Protein AF-A0A7C3Z5V9-F1 (afdb_monomer)

Sequence (107 aa):
MDEVRKRTEEGFRVLREAAERIAFTVEREAKIGRKYLEIRRLKKEMEKVYSEMGAFVYEAILAKKAIEAEDPFLKDRVSLIERMRSEIARLEEEIREMRLGEIGRET

Secondary structure (DSSP, 8-state):
-HHHHHHHHHHHHHHHHHHHHHHHHHHHHHHHHHHHHHHHHHHHHHHHHHHHHHHHHHHHHHTT----TT-HHHHHHHHHHHHHHHHHHHHHHHHHHHHHHHHTT--

Radius of gyration: 26.1 Å; Cα contacts (8 Å, |Δi|>4): 26; chains: 1; bounding box: 53×16×82 Å

pLDDT: mean 90.23, std 11.22, range [44.12, 98.62]

Structure (mmCIF, N/CA/C/O backbone):
data_AF-A0A7C3Z5V9-F1
#
_entry.id   AF-A0A7C3Z5V9-F1
#
loop_
_atom_site.group_PDB
_atom_site.id
_atom_site.type_symbol
_atom_site.label_atom_id
_atom_site.label_alt_id
_atom_site.label_comp_id
_atom_site.label_asym_id
_atom_site.label_entity_id
_atom_site.label_seq_id
_atom_site.pdbx_PDB_ins_code
_atom_site.Cartn_x
_atom_site.Cartn_y
_atom_site.Cartn_z
_atom_site.occupancy
_atom_site.B_iso_or_equiv
_atom_site.auth_seq_id
_atom_site.auth_comp_id
_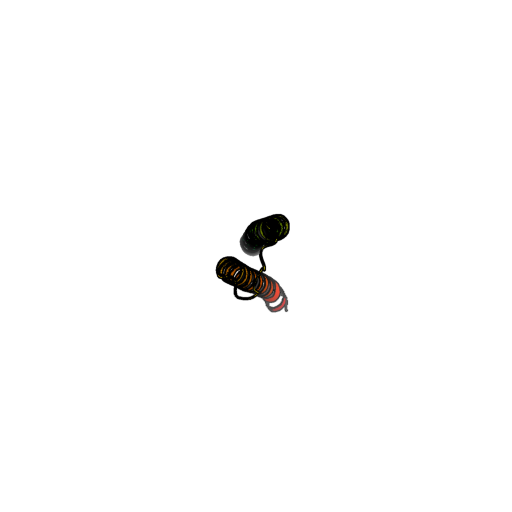atom_site.auth_asym_id
_atom_site.auth_atom_id
_atom_site.pdbx_PDB_model_num
ATOM 1 N N . MET A 1 1 ? 31.232 3.177 -53.440 1.00 61.19 1 MET A N 1
ATOM 2 C CA . MET A 1 1 ? 29.845 2.816 -53.062 1.00 61.19 1 MET A CA 1
ATOM 3 C C . MET A 1 1 ? 29.791 2.053 -51.741 1.00 61.19 1 MET A C 1
ATOM 5 O O . MET A 1 1 ? 28.892 2.333 -50.960 1.00 61.19 1 MET A O 1
ATOM 9 N N . ASP A 1 2 ? 30.755 1.174 -51.443 1.00 75.25 2 ASP A N 1
ATOM 10 C CA . ASP A 1 2 ? 30.731 0.352 -50.219 1.00 75.25 2 ASP A CA 1
ATOM 11 C C 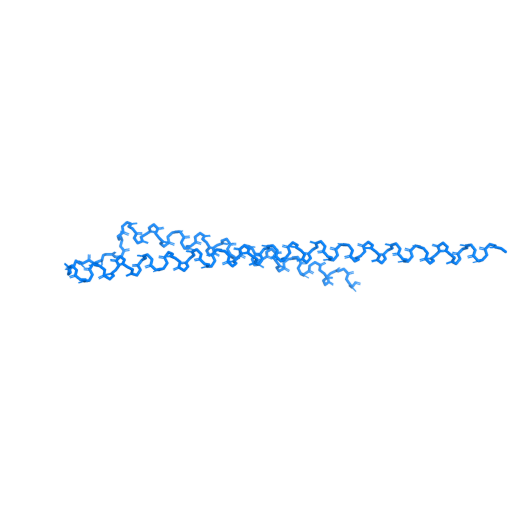. ASP A 1 2 ? 30.858 1.123 -48.896 1.00 75.25 2 ASP A C 1
ATOM 13 O O . ASP A 1 2 ? 30.185 0.780 -47.929 1.00 75.25 2 ASP A O 1
ATOM 17 N N . GLU A 1 3 ? 31.637 2.208 -48.831 1.00 76.94 3 GLU A N 1
ATOM 18 C CA . GLU A 1 3 ? 31.755 3.005 -47.595 1.00 76.94 3 GLU A CA 1
ATOM 19 C C . GLU A 1 3 ? 30.459 3.725 -47.206 1.00 76.94 3 GLU A C 1
ATOM 21 O O . GLU A 1 3 ? 30.139 3.828 -46.023 1.00 76.94 3 GLU A O 1
ATOM 26 N N . VAL A 1 4 ? 29.695 4.207 -48.192 1.00 78.69 4 VAL A N 1
ATOM 27 C CA . VAL A 1 4 ? 28.401 4.863 -47.949 1.00 78.69 4 VAL A CA 1
ATOM 28 C C . VAL A 1 4 ? 27.408 3.841 -47.406 1.00 78.69 4 VAL A C 1
ATOM 30 O O . VAL A 1 4 ? 26.760 4.099 -46.398 1.00 78.69 4 VAL A O 1
ATOM 33 N N . ARG A 1 5 ? 27.360 2.646 -48.008 1.00 82.69 5 ARG A N 1
ATOM 34 C CA . ARG A 1 5 ? 26.513 1.541 -47.549 1.00 82.69 5 ARG A CA 1
ATOM 35 C C . ARG A 1 5 ? 26.867 1.100 -46.126 1.00 82.69 5 ARG A C 1
ATOM 37 O O . ARG A 1 5 ? 25.973 0.997 -45.292 1.00 82.69 5 ARG A O 1
ATOM 44 N N . LYS A 1 6 ? 28.159 0.939 -45.827 1.00 84.75 6 LYS A N 1
ATOM 45 C CA . LYS A 1 6 ? 28.646 0.563 -44.492 1.00 84.75 6 LYS A CA 1
ATOM 46 C C . LYS A 1 6 ? 28.289 1.605 -43.425 1.00 84.75 6 LYS A C 1
ATOM 48 O O . LYS A 1 6 ? 27.788 1.244 -42.366 1.00 84.75 6 LYS A O 1
ATOM 53 N N . ARG A 1 7 ? 28.470 2.901 -43.715 1.00 81.00 7 ARG A N 1
ATOM 54 C CA . ARG A 1 7 ? 28.077 3.992 -42.798 1.00 81.00 7 ARG A CA 1
ATOM 55 C C . ARG A 1 7 ? 26.567 4.051 -42.575 1.00 81.00 7 ARG A C 1
ATOM 57 O O . ARG A 1 7 ? 26.122 4.325 -41.465 1.00 81.00 7 ARG A O 1
ATOM 64 N N . THR A 1 8 ? 25.775 3.787 -43.612 1.00 86.94 8 THR A N 1
ATOM 65 C CA . THR A 1 8 ? 24.316 3.705 -43.494 1.00 86.94 8 THR A CA 1
ATOM 66 C C . THR A 1 8 ? 23.892 2.519 -42.622 1.00 86.94 8 THR A C 1
ATOM 68 O O . THR A 1 8 ? 23.061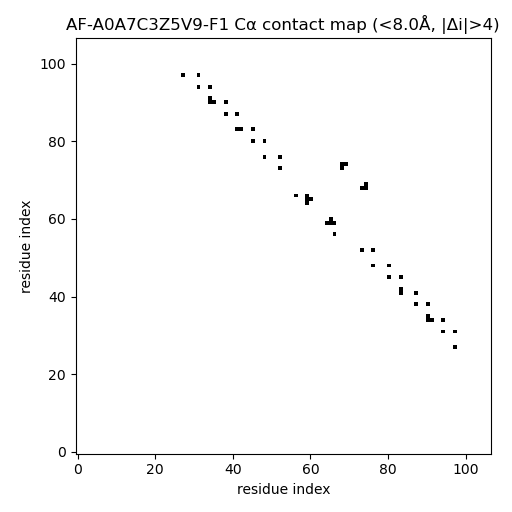 2.699 -41.737 1.00 86.94 8 THR A O 1
ATOM 71 N N . GLU A 1 9 ? 24.486 1.337 -42.802 1.00 88.25 9 GLU A N 1
ATOM 72 C CA . GLU A 1 9 ? 24.219 0.146 -41.977 1.00 88.25 9 GLU A CA 1
ATOM 73 C C . GLU A 1 9 ? 24.612 0.359 -40.503 1.00 88.25 9 GLU A C 1
ATOM 75 O O . GLU A 1 9 ? 23.842 0.016 -39.603 1.00 88.25 9 GLU A O 1
ATOM 80 N N . GLU A 1 10 ? 25.756 0.998 -40.241 1.00 86.88 10 GLU A N 1
ATOM 81 C CA . GLU A 1 10 ? 26.176 1.392 -38.888 1.00 86.88 10 GLU A CA 1
ATOM 82 C C . GLU A 1 10 ? 25.204 2.406 -38.261 1.00 86.88 10 GLU A C 1
ATOM 84 O O . GLU A 1 10 ? 24.799 2.235 -37.110 1.00 86.88 10 GLU A O 1
ATOM 89 N N . GLY A 1 11 ? 24.758 3.413 -39.023 1.00 86.62 11 GLY A N 1
ATOM 90 C CA . GLY A 1 11 ? 23.755 4.382 -38.572 1.00 86.62 11 GLY A CA 1
ATOM 91 C C . GLY A 1 11 ? 22.412 3.731 -38.225 1.00 86.62 11 GLY A C 1
ATOM 92 O O . GLY A 1 11 ? 21.843 4.011 -37.170 1.00 86.62 11 GLY A O 1
ATOM 93 N N . PHE A 1 12 ? 21.932 2.803 -39.059 1.00 89.62 12 PHE A N 1
ATOM 94 C CA . PHE A 1 12 ? 20.721 2.027 -38.770 1.00 89.62 12 PHE A CA 1
ATOM 95 C C . PHE A 1 12 ? 20.875 1.143 -37.532 1.00 89.62 12 PHE A C 1
ATOM 97 O O . PHE A 1 12 ? 19.936 1.043 -36.741 1.00 89.62 12 PHE A O 1
ATOM 104 N N . ARG A 1 13 ? 22.048 0.529 -37.331 1.00 91.56 13 ARG A N 1
ATOM 105 C CA . ARG A 1 13 ? 22.324 -0.276 -36.135 1.00 91.56 13 ARG A CA 1
ATOM 106 C C . ARG A 1 13 ? 22.239 0.571 -34.866 1.00 91.56 13 ARG A C 1
ATOM 108 O O . ARG A 1 13 ? 21.542 0.184 -33.935 1.00 91.56 13 ARG A O 1
ATOM 115 N N . VAL A 1 14 ? 22.865 1.749 -34.858 1.00 90.50 14 VAL A N 1
ATOM 116 C CA . VAL A 1 14 ? 22.825 2.675 -33.711 1.00 90.50 14 VAL A CA 1
ATOM 117 C C . VAL A 1 14 ? 21.399 3.141 -33.415 1.00 90.50 14 VAL A C 1
ATOM 119 O O . VAL A 1 14 ? 20.980 3.146 -32.259 1.00 90.50 14 VAL A O 1
ATOM 122 N N . LEU A 1 15 ? 20.623 3.493 -34.446 1.00 88.56 15 LEU A N 1
ATOM 123 C CA . LEU A 1 15 ? 19.223 3.894 -34.270 1.00 88.56 15 LEU A CA 1
ATOM 124 C C . LEU A 1 15 ? 18.368 2.760 -33.697 1.00 88.56 15 LEU A C 1
ATOM 126 O O . LEU A 1 15 ? 17.522 3.002 -32.835 1.00 88.56 15 LEU A O 1
ATOM 130 N N . ARG A 1 16 ? 18.602 1.523 -34.144 1.00 91.25 16 ARG A N 1
ATOM 131 C CA . ARG A 1 16 ? 17.914 0.343 -33.618 1.00 91.25 16 ARG A CA 1
ATOM 132 C C . ARG A 1 16 ? 18.255 0.100 -32.149 1.00 91.25 16 ARG A C 1
ATOM 134 O O . ARG A 1 16 ? 17.343 -0.049 -31.344 1.00 91.25 16 ARG A O 1
ATOM 141 N N . GLU A 1 17 ? 19.537 0.117 -31.795 1.00 89.00 17 GLU A N 1
ATOM 142 C CA . GLU A 1 17 ? 19.991 -0.040 -30.407 1.00 89.00 17 GLU A CA 1
ATOM 143 C C . GLU A 1 17 ? 19.412 1.058 -29.498 1.00 89.00 17 GLU A C 1
ATOM 145 O O . GLU A 1 17 ? 18.974 0.781 -28.380 1.00 89.00 17 GLU A O 1
ATOM 150 N N . ALA A 1 18 ? 19.349 2.303 -29.981 1.00 87.31 18 ALA A N 1
ATOM 151 C CA . ALA A 1 18 ? 18.738 3.409 -29.250 1.00 87.31 18 ALA A CA 1
ATOM 152 C C . ALA A 1 18 ? 17.230 3.200 -29.038 1.00 87.31 18 ALA A C 1
ATOM 154 O O . ALA A 1 18 ? 16.730 3.405 -27.930 1.00 87.31 18 ALA A O 1
ATOM 155 N N . ALA A 1 19 ? 16.509 2.752 -30.069 1.00 89.31 19 ALA A N 1
ATOM 156 C CA . ALA A 1 19 ? 15.082 2.459 -29.972 1.00 89.31 19 ALA A CA 1
ATOM 157 C C . ALA A 1 19 ? 14.792 1.313 -28.986 1.00 89.31 19 ALA A C 1
ATOM 159 O O . ALA A 1 19 ? 13.874 1.424 -28.173 1.00 89.31 19 ALA A O 1
ATOM 160 N N . GLU A 1 20 ? 15.599 0.248 -29.008 1.00 89.25 20 GLU A N 1
ATOM 161 C CA . GLU A 1 20 ? 15.486 -0.887 -28.081 1.00 89.25 20 GLU A CA 1
ATOM 162 C C . GLU A 1 20 ? 15.731 -0.453 -26.625 1.00 89.25 20 GLU A C 1
ATOM 164 O O . GLU A 1 20 ? 14.962 -0.820 -25.733 1.00 89.25 20 GLU A O 1
ATOM 169 N N . ARG A 1 21 ? 16.735 0.405 -26.380 1.00 85.75 21 ARG A N 1
ATOM 170 C CA . ARG A 1 21 ? 16.985 0.990 -25.050 1.00 85.75 21 ARG A CA 1
ATOM 171 C C . ARG A 1 21 ? 15.816 1.845 -24.567 1.00 85.75 21 ARG A C 1
ATOM 173 O O . ARG A 1 21 ? 15.377 1.679 -23.433 1.00 85.75 21 ARG A O 1
ATOM 180 N N . ILE A 1 22 ? 15.287 2.725 -25.421 1.00 87.19 22 ILE A N 1
ATOM 181 C CA . ILE A 1 22 ? 14.140 3.579 -25.074 1.00 87.19 22 ILE A CA 1
ATOM 182 C C . ILE A 1 22 ? 12.922 2.723 -24.714 1.00 87.19 22 ILE A C 1
ATOM 184 O O . ILE A 1 22 ? 12.291 2.959 -23.683 1.00 87.19 22 ILE A O 1
ATOM 188 N N . ALA A 1 23 ? 12.606 1.714 -25.530 1.00 87.31 23 ALA A N 1
ATOM 189 C CA . ALA A 1 23 ? 11.475 0.824 -25.281 1.00 87.31 23 ALA A CA 1
ATOM 190 C C . ALA A 1 23 ? 11.615 0.087 -23.939 1.00 87.31 23 ALA A C 1
ATOM 192 O O . ALA A 1 23 ? 10.667 0.059 -23.151 1.00 87.31 23 ALA A O 1
ATOM 193 N N . PHE A 1 24 ? 12.810 -0.438 -23.646 1.00 85.81 24 PHE A N 1
ATOM 194 C CA . PHE A 1 24 ? 13.101 -1.109 -22.381 1.00 85.81 24 PHE A CA 1
ATOM 195 C C . PHE A 1 24 ? 12.912 -0.179 -21.171 1.00 85.81 24 PHE A C 1
ATOM 197 O O . PHE A 1 24 ? 12.252 -0.554 -20.197 1.00 85.81 24 PHE A O 1
ATOM 204 N N . THR A 1 25 ? 13.433 1.051 -21.240 1.00 87.44 25 THR A N 1
ATOM 205 C CA . THR A 1 25 ? 13.289 2.040 -20.161 1.00 87.44 25 THR A CA 1
ATOM 206 C C . THR A 1 25 ? 11.826 2.417 -19.938 1.00 87.44 25 THR A C 1
ATOM 208 O O . THR A 1 25 ? 11.358 2.402 -18.802 1.00 87.44 25 THR A O 1
ATOM 211 N N . VAL A 1 26 ? 11.066 2.685 -21.005 1.00 91.25 26 VAL A N 1
ATOM 212 C CA . VAL A 1 26 ? 9.638 3.035 -20.899 1.00 91.25 26 VAL A CA 1
ATOM 213 C C . VAL A 1 26 ? 8.824 1.898 -20.279 1.00 91.25 26 VAL A C 1
ATOM 215 O O . VAL A 1 26 ? 7.992 2.143 -19.402 1.00 91.25 26 VAL A O 1
ATOM 218 N N . GLU A 1 27 ? 9.063 0.648 -20.687 1.00 89.56 27 GLU A N 1
ATOM 219 C CA . GLU A 1 27 ? 8.360 -0.506 -20.118 1.00 89.56 27 GLU A CA 1
ATOM 220 C C . GLU A 1 27 ? 8.644 -0.656 -18.615 1.00 89.56 27 GLU A C 1
ATOM 222 O O . GLU A 1 27 ? 7.732 -0.925 -17.821 1.00 89.56 27 GLU A O 1
ATOM 227 N N . ARG A 1 28 ? 9.902 -0.451 -18.212 1.00 90.25 28 ARG A N 1
ATOM 228 C CA . ARG A 1 28 ? 10.325 -0.500 -16.810 1.00 90.25 28 ARG A CA 1
ATOM 229 C C . ARG A 1 28 ? 9.689 0.619 -15.986 1.00 90.25 28 ARG A C 1
ATOM 231 O O . ARG A 1 28 ? 9.100 0.330 -14.945 1.00 90.25 28 ARG A O 1
ATOM 238 N N . GLU A 1 29 ? 9.726 1.863 -16.459 1.00 91.94 29 GLU A N 1
ATOM 239 C CA . GLU A 1 29 ? 9.092 2.992 -15.762 1.00 91.94 29 GLU A CA 1
ATOM 240 C C . GLU A 1 29 ? 7.576 2.802 -15.640 1.00 91.94 29 GLU A C 1
ATOM 242 O O . GLU A 1 29 ? 6.991 3.068 -14.589 1.00 91.94 29 GLU A O 1
ATOM 247 N N . ALA A 1 30 ? 6.929 2.231 -16.659 1.00 94.69 30 ALA A N 1
ATOM 248 C CA . ALA A 1 30 ? 5.519 1.867 -16.573 1.00 94.69 30 ALA A CA 1
ATOM 249 C C . ALA A 1 30 ? 5.258 0.789 -15.500 1.00 94.69 30 ALA A C 1
ATOM 251 O O . ALA A 1 30 ? 4.246 0.857 -14.796 1.00 94.69 30 ALA A O 1
ATOM 252 N N . LYS A 1 31 ? 6.153 -0.200 -15.340 1.00 95.25 31 LYS A N 1
ATOM 253 C CA . LYS A 1 31 ? 6.074 -1.209 -14.261 1.00 95.25 31 LYS A CA 1
ATOM 254 C C . LYS A 1 31 ? 6.235 -0.568 -12.882 1.00 95.25 31 LYS A C 1
ATOM 256 O O . LYS A 1 31 ? 5.415 -0.840 -12.005 1.00 95.25 31 LYS A O 1
ATOM 261 N N . ILE A 1 32 ? 7.227 0.306 -12.705 1.00 95.62 32 ILE A N 1
ATOM 262 C CA . ILE A 1 32 ? 7.449 1.059 -11.459 1.00 95.62 32 ILE A CA 1
ATOM 263 C C . ILE A 1 32 ? 6.216 1.909 -11.122 1.00 95.62 32 ILE A C 1
ATOM 265 O O . ILE A 1 32 ? 5.702 1.850 -10.004 1.00 95.62 32 ILE A O 1
ATOM 269 N N . GLY A 1 33 ? 5.682 2.637 -12.106 1.00 96.19 33 GLY A N 1
ATOM 270 C CA . GLY A 1 33 ? 4.480 3.453 -11.946 1.00 96.19 33 GLY A CA 1
ATOM 271 C C . GLY A 1 33 ? 3.269 2.645 -11.473 1.00 96.19 33 GLY A C 1
ATOM 272 O O . GLY A 1 33 ? 2.571 3.067 -10.550 1.00 96.19 33 GLY A O 1
ATOM 273 N N . ARG A 1 34 ? 3.047 1.445 -12.032 1.00 97.69 34 ARG A N 1
ATOM 274 C CA . ARG A 1 34 ? 1.968 0.546 -11.580 1.00 97.69 34 ARG A CA 1
ATOM 275 C C . ARG A 1 34 ? 2.120 0.138 -10.115 1.00 97.69 34 ARG A C 1
ATOM 277 O O . ARG A 1 34 ? 1.130 0.165 -9.389 1.00 97.69 34 ARG A O 1
ATOM 284 N N . LYS A 1 35 ? 3.339 -0.167 -9.662 1.00 97.88 35 LYS A N 1
ATOM 285 C CA . LYS A 1 35 ? 3.588 -0.515 -8.253 1.00 97.88 35 LYS A CA 1
ATOM 286 C C . LYS A 1 35 ? 3.322 0.659 -7.312 1.00 97.88 35 LYS A C 1
ATOM 288 O O . LYS A 1 35 ? 2.692 0.475 -6.277 1.00 97.88 35 LYS A O 1
ATOM 293 N N . TYR A 1 36 ? 3.695 1.884 -7.690 1.00 98.19 36 TYR A N 1
ATOM 294 C CA . TYR A 1 36 ? 3.344 3.069 -6.896 1.00 98.19 36 TYR A CA 1
ATOM 295 C C . TYR A 1 36 ? 1.832 3.300 -6.795 1.00 98.19 36 TYR A C 1
ATOM 297 O O . TYR A 1 36 ? 1.337 3.677 -5.729 1.00 98.19 36 TYR A O 1
ATOM 305 N N . LEU A 1 37 ? 1.082 3.060 -7.876 1.00 98.31 37 LEU A N 1
ATOM 306 C CA . LEU A 1 37 ? -0.382 3.130 -7.840 1.00 98.31 37 LEU A CA 1
ATOM 307 C C . LEU A 1 37 ? -0.973 2.087 -6.885 1.00 98.31 37 LEU A C 1
ATOM 309 O O . LEU A 1 37 ? -1.909 2.395 -6.145 1.00 98.31 37 LEU A O 1
ATOM 313 N N . GLU A 1 38 ? -0.408 0.882 -6.863 1.00 98.38 38 GLU A N 1
ATOM 314 C CA . GLU A 1 38 ? -0.820 -0.176 -5.946 1.00 98.38 38 GLU A CA 1
ATOM 315 C C . GLU A 1 38 ? -0.521 0.168 -4.481 1.00 98.38 38 GLU A C 1
ATOM 317 O O . GLU A 1 38 ? -1.425 0.096 -3.648 1.00 98.38 38 GLU A O 1
ATOM 322 N N . ILE A 1 39 ? 0.682 0.667 -4.178 1.00 98.62 39 ILE A N 1
ATOM 323 C CA . ILE A 1 39 ? 1.029 1.184 -2.843 1.00 98.62 39 ILE A CA 1
ATOM 324 C C . ILE A 1 39 ? 0.032 2.265 -2.413 1.00 98.62 39 ILE A C 1
ATOM 326 O O . ILE A 1 39 ? -0.466 2.250 -1.286 1.00 98.62 39 ILE A O 1
ATOM 330 N N . ARG A 1 40 ? -0.303 3.204 -3.307 1.00 98.50 40 ARG A N 1
ATOM 331 C CA . ARG A 1 40 ? -1.274 4.268 -3.011 1.00 98.50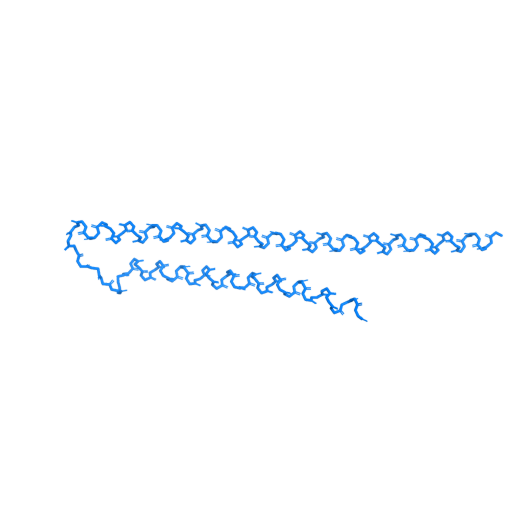 40 ARG A CA 1
ATOM 332 C C . ARG A 1 40 ? -2.664 3.704 -2.708 1.00 98.50 40 ARG A C 1
ATOM 334 O O . ARG A 1 40 ? -3.340 4.213 -1.813 1.00 98.50 40 ARG A O 1
ATOM 341 N N . ARG A 1 41 ? -3.091 2.662 -3.428 1.00 98.62 41 ARG A N 1
ATOM 342 C CA . ARG A 1 41 ? -4.357 1.960 -3.173 1.00 98.62 41 ARG A CA 1
ATOM 343 C C . ARG A 1 41 ? -4.361 1.318 -1.784 1.00 98.62 41 ARG A C 1
ATOM 345 O O . ARG A 1 41 ? -5.306 1.557 -1.038 1.00 98.62 41 ARG A O 1
ATOM 352 N N . LEU A 1 42 ? -3.301 0.591 -1.428 1.00 98.56 42 LEU A N 1
ATOM 353 C CA . LEU A 1 42 ? -3.151 -0.055 -0.117 1.00 98.56 42 LEU A CA 1
ATOM 354 C C . LEU A 1 42 ? -3.129 0.966 1.026 1.00 98.56 42 LEU A C 1
ATOM 356 O O . LEU A 1 42 ? -3.820 0.786 2.023 1.00 98.56 42 LEU A O 1
ATOM 360 N N . LYS A 1 43 ? -2.411 2.086 0.865 1.00 98.31 43 LYS A N 1
ATOM 361 C CA . LYS A 1 43 ? -2.401 3.174 1.859 1.00 98.31 43 LYS A CA 1
ATOM 362 C C . LYS A 1 43 ? -3.804 3.748 2.089 1.00 98.31 43 LYS A C 1
ATOM 364 O O . LYS A 1 43 ? -4.213 3.900 3.235 1.00 98.31 43 LYS A O 1
ATOM 369 N N . LYS A 1 44 ? -4.574 3.981 1.020 1.00 98.44 44 LYS A N 1
ATOM 370 C CA . LYS A 1 44 ? -5.966 4.455 1.122 1.00 98.44 44 LYS A CA 1
ATOM 371 C C . LYS A 1 44 ? -6.893 3.429 1.784 1.00 98.44 44 LYS A C 1
ATOM 373 O O . LYS A 1 44 ? -7.828 3.800 2.484 1.00 98.44 44 LYS A O 1
ATOM 378 N N . GLU A 1 45 ? -6.682 2.142 1.536 1.00 98.31 45 GLU A N 1
ATOM 379 C CA . GLU A 1 45 ? -7.441 1.073 2.191 1.00 98.31 45 GLU A CA 1
ATOM 380 C C . GLU A 1 45 ? -7.122 1.000 3.690 1.00 98.31 45 GLU A C 1
ATOM 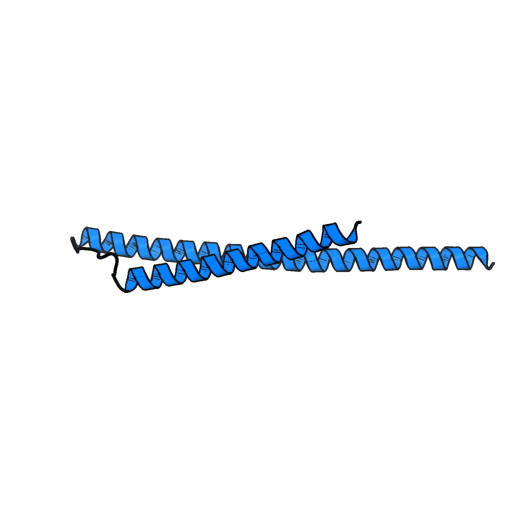382 O O . GLU A 1 45 ? -8.029 0.942 4.516 1.00 98.31 45 GLU A O 1
ATOM 387 N N . MET A 1 46 ? -5.849 1.136 4.049 1.00 98.25 46 MET A N 1
ATOM 388 C CA . MET A 1 46 ? -5.393 1.199 5.434 1.00 98.25 46 MET A CA 1
ATOM 389 C C . MET A 1 46 ? -5.971 2.407 6.194 1.00 98.25 46 MET A C 1
ATOM 391 O O . MET A 1 46 ? -6.398 2.256 7.335 1.00 98.25 46 MET A O 1
ATOM 395 N N . GLU A 1 47 ? -6.078 3.580 5.559 1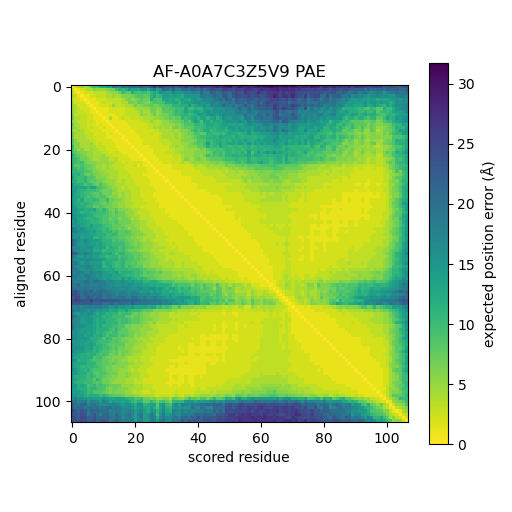.00 98.19 47 GLU A N 1
ATOM 396 C CA . GLU A 1 47 ? -6.769 4.753 6.127 1.00 98.19 47 GLU A CA 1
ATOM 397 C C . GLU A 1 47 ? -8.245 4.476 6.456 1.00 98.19 47 GLU A C 1
ATOM 399 O O . GLU A 1 47 ? -8.746 4.919 7.496 1.00 98.19 47 GLU A O 1
ATOM 404 N N . LYS A 1 48 ? -8.949 3.708 5.612 1.00 98.25 48 LYS A N 1
ATOM 405 C CA . LYS A 1 48 ? -10.330 3.290 5.904 1.00 98.25 48 LYS A CA 1
ATOM 406 C C . LYS A 1 48 ? -10.382 2.391 7.133 1.00 98.25 48 LYS A C 1
ATOM 408 O O . LYS A 1 48 ? -11.209 2.626 8.005 1.00 98.25 48 LYS A O 1
ATOM 413 N N . VAL A 1 49 ? -9.468 1.426 7.235 1.00 97.94 49 VAL A N 1
ATOM 414 C CA . VAL A 1 49 ? -9.388 0.532 8.399 1.00 97.94 49 VAL A CA 1
ATOM 415 C C . VAL A 1 49 ? -9.120 1.317 9.685 1.00 97.94 49 VAL A C 1
ATOM 417 O O . VAL A 1 49 ? -9.799 1.095 10.685 1.00 97.94 49 VAL A O 1
ATOM 420 N N . TYR A 1 50 ? -8.198 2.284 9.661 1.00 98.00 50 TYR A N 1
ATOM 421 C CA . TYR A 1 50 ? -7.978 3.169 10.809 1.00 98.00 50 TYR A CA 1
ATOM 422 C C . TYR A 1 50 ? -9.238 3.956 11.189 1.00 98.00 50 TYR A C 1
ATOM 424 O O . TYR A 1 50 ? -9.536 4.100 12.374 1.00 98.00 50 TYR A O 1
ATOM 432 N N . SER A 1 51 ? -10.000 4.424 10.199 1.00 98.06 51 SER A N 1
ATOM 433 C CA . SER A 1 51 ? -11.259 5.142 10.432 1.00 98.06 51 SER A CA 1
ATOM 434 C C . SER A 1 51 ? -12.327 4.239 11.062 1.00 98.06 51 SER A C 1
ATOM 436 O O . SER A 1 51 ? -12.991 4.656 12.008 1.00 98.06 51 SER A O 1
ATOM 438 N N . GLU A 1 52 ? -12.460 2.992 10.595 1.00 97.00 52 GLU A N 1
ATOM 439 C CA . GLU A 1 52 ? -13.362 1.987 11.182 1.00 97.00 52 GLU A CA 1
ATOM 440 C C . GLU A 1 52 ? -13.007 1.685 12.642 1.00 97.00 52 GLU A C 1
ATOM 442 O O . GLU A 1 52 ? -13.883 1.652 13.504 1.00 97.00 52 GLU A O 1
ATOM 447 N N . MET A 1 53 ? -11.716 1.500 12.934 1.00 96.44 53 MET A N 1
ATOM 448 C CA . MET A 1 53 ? -11.241 1.288 14.303 1.00 96.44 53 MET A CA 1
ATOM 449 C C . MET A 1 53 ? -11.540 2.496 15.193 1.00 96.44 53 MET A C 1
ATOM 451 O O . MET A 1 53 ? -12.010 2.329 16.316 1.00 96.44 53 MET A O 1
ATOM 455 N N . GLY A 1 54 ? -11.300 3.710 14.691 1.00 95.75 54 GLY A N 1
ATOM 456 C CA . GLY A 1 54 ? -11.610 4.944 15.410 1.00 95.75 54 GLY A CA 1
ATOM 457 C C . GLY A 1 54 ? -13.099 5.077 15.728 1.00 95.75 54 GLY A C 1
ATOM 458 O O . GLY A 1 54 ? -13.447 5.409 16.859 1.00 95.75 54 GLY A O 1
ATOM 459 N N . ALA A 1 55 ? -13.972 4.758 14.767 1.00 96.81 55 ALA A N 1
ATOM 460 C CA . ALA A 1 55 ? -15.421 4.758 14.967 1.00 96.81 55 ALA A CA 1
ATOM 461 C C . ALA A 1 55 ? -15.847 3.745 16.040 1.00 96.81 55 ALA A C 1
ATOM 463 O O . ALA A 1 55 ? -16.554 4.111 16.976 1.00 96.81 55 ALA A O 1
ATOM 464 N N . PHE A 1 56 ? -15.343 2.511 15.966 1.00 95.31 56 PHE A N 1
ATOM 465 C CA . PHE A 1 56 ? -15.611 1.472 16.963 1.00 95.31 56 PHE A CA 1
ATOM 466 C C . PHE A 1 56 ? -15.206 1.900 18.381 1.00 95.31 56 PHE A C 1
ATOM 468 O O . PHE A 1 56 ? -15.980 1.768 19.331 1.00 95.31 56 PHE A O 1
ATOM 475 N N . VAL A 1 57 ? -13.998 2.455 18.527 1.00 94.56 57 VAL A N 1
ATOM 476 C CA . VAL A 1 57 ? -13.497 2.945 19.818 1.00 94.56 57 VAL A CA 1
ATOM 477 C C . VAL A 1 57 ? -14.359 4.097 20.334 1.00 94.56 57 VAL A C 1
ATOM 479 O O . VAL A 1 57 ? -14.719 4.128 21.510 1.00 94.56 57 VAL A O 1
ATOM 482 N N . TYR A 1 58 ? -14.720 5.031 19.456 1.00 95.69 58 TYR A N 1
ATOM 483 C CA . TYR A 1 58 ? -15.555 6.174 19.805 1.00 95.69 58 TYR A CA 1
ATOM 484 C C . TYR A 1 58 ? -16.946 5.748 20.302 1.00 95.69 58 TYR A C 1
ATOM 486 O O . TYR A 1 58 ? -17.399 6.224 21.345 1.00 95.69 58 TYR A O 1
ATOM 494 N N . GLU A 1 59 ? -17.598 4.807 19.618 1.00 95.56 59 GLU A N 1
ATOM 495 C CA . GLU A 1 59 ? -18.898 4.262 20.029 1.00 95.56 59 GLU A CA 1
ATOM 496 C C . GLU A 1 59 ? -18.828 3.555 21.387 1.00 95.56 59 GLU A C 1
ATOM 498 O O . GLU A 1 59 ? -19.691 3.765 22.244 1.00 95.56 59 GLU A O 1
ATOM 503 N N . ALA A 1 60 ? -17.779 2.765 21.630 1.00 93.38 60 ALA A N 1
ATOM 504 C CA . ALA A 1 60 ? -17.579 2.104 22.916 1.00 93.38 60 ALA A CA 1
ATOM 505 C C . ALA A 1 60 ? -17.392 3.112 24.066 1.00 93.38 60 ALA A C 1
ATOM 507 O O . ALA A 1 60 ? -17.960 2.920 25.144 1.00 93.38 60 ALA A O 1
ATOM 508 N N . ILE A 1 61 ? -16.682 4.222 23.824 1.00 93.75 61 ILE A N 1
ATOM 509 C CA . ILE A 1 61 ? -16.542 5.319 24.795 1.00 93.75 61 ILE A CA 1
ATOM 510 C C . ILE A 1 61 ? -17.903 5.954 25.104 1.00 93.75 61 ILE A C 1
ATOM 512 O O . ILE A 1 61 ? -18.242 6.122 26.278 1.00 93.75 61 ILE A O 1
ATOM 516 N N . LEU A 1 62 ? -18.705 6.276 24.080 1.00 96.31 62 LEU A N 1
ATOM 517 C CA . LEU A 1 62 ? -20.049 6.842 24.270 1.00 96.31 62 LEU A CA 1
ATOM 518 C C . LEU A 1 62 ? -20.959 5.900 25.069 1.00 96.31 62 LEU A C 1
ATOM 520 O O . LEU A 1 62 ? -21.713 6.347 25.935 1.00 96.31 62 LEU A O 1
ATOM 524 N N . ALA A 1 63 ? -20.842 4.596 24.824 1.00 95.25 63 ALA A N 1
ATOM 525 C CA . ALA A 1 63 ? -21.573 3.558 25.542 1.00 95.25 63 ALA A CA 1
ATOM 526 C C . ALA A 1 63 ? -21.011 3.255 26.946 1.00 95.25 63 ALA A C 1
ATOM 528 O O . ALA A 1 63 ? -21.564 2.406 27.646 1.00 95.25 63 ALA A O 1
ATOM 529 N N . LYS A 1 64 ? -19.919 3.914 27.368 1.00 94.06 64 LYS A N 1
ATOM 530 C CA . LYS A 1 64 ? -19.171 3.616 28.606 1.00 94.06 64 LYS A CA 1
ATOM 531 C C . LYS A 1 64 ? -18.775 2.138 28.721 1.00 94.06 64 LYS A C 1
ATOM 533 O O . LYS A 1 64 ? -18.708 1.585 29.819 1.00 94.06 64 LYS A O 1
ATOM 538 N N . LYS A 1 65 ? -18.529 1.493 27.580 1.00 91.19 65 LYS A N 1
ATOM 539 C CA . LYS A 1 65 ? -18.078 0.106 27.497 1.00 91.19 65 LYS A CA 1
ATOM 540 C C . LYS A 1 65 ? -16.554 0.073 27.614 1.00 91.19 65 LYS A C 1
ATOM 542 O O . LYS A 1 65 ? -15.863 0.878 26.993 1.00 91.19 65 LYS A O 1
ATOM 547 N N . ALA A 1 66 ? -16.028 -0.869 28.392 1.00 88.06 66 ALA A N 1
ATOM 548 C CA . ALA A 1 66 ? -14.595 -1.132 28.412 1.00 88.06 66 ALA A CA 1
ATOM 549 C C . ALA A 1 66 ? -14.144 -1.699 27.054 1.00 88.06 66 ALA A C 1
ATOM 551 O O . ALA A 1 66 ? -14.813 -2.566 26.486 1.00 88.06 66 ALA A O 1
ATOM 552 N N . ILE A 1 67 ? -13.019 -1.200 26.544 1.00 87.81 67 ILE A N 1
ATOM 553 C CA . ILE A 1 67 ? -12.360 -1.731 25.350 1.00 87.81 67 ILE A CA 1
ATOM 554 C C . ILE A 1 67 ? -11.148 -2.513 25.825 1.00 87.81 67 ILE A C 1
ATOM 556 O O . ILE A 1 67 ? -10.272 -1.960 26.491 1.00 87.81 67 ILE A O 1
ATOM 560 N N . GLU A 1 68 ? -11.100 -3.788 25.475 1.00 87.06 68 GLU A N 1
ATOM 561 C CA . GLU A 1 68 ? -9.953 -4.637 25.759 1.00 87.06 68 GLU A CA 1
ATOM 562 C C . GLU A 1 68 ? -9.013 -4.655 24.556 1.00 87.06 68 GLU A C 1
ATOM 564 O O . GLU A 1 68 ? -9.443 -4.626 23.403 1.00 87.06 68 GLU A O 1
ATOM 569 N N . ALA A 1 69 ? -7.707 -4.715 24.817 1.00 74.19 69 ALA A N 1
ATOM 570 C CA . ALA A 1 69 ? -6.705 -4.801 23.756 1.00 74.19 69 ALA A CA 1
ATOM 571 C C . ALA A 1 69 ? -6.843 -6.088 22.917 1.00 74.19 69 ALA A C 1
ATOM 573 O O . ALA A 1 69 ? -6.423 -6.117 21.763 1.00 74.19 69 ALA A O 1
ATOM 574 N N . GLU A 1 70 ? -7.447 -7.134 23.487 1.00 84.94 70 GLU A N 1
ATOM 575 C CA . GLU A 1 70 ? -7.719 -8.408 22.818 1.00 84.94 70 GLU A CA 1
ATOM 576 C C . GLU A 1 70 ? -9.095 -8.467 22.141 1.00 84.94 70 GLU A C 1
ATOM 578 O O . GLU A 1 70 ? -9.512 -9.543 21.707 1.00 84.94 70 GLU A O 1
ATOM 583 N N . ASP A 1 71 ? -9.798 -7.334 22.016 1.00 92.19 71 ASP A N 1
ATOM 584 C CA . ASP A 1 71 ? -11.087 -7.296 21.328 1.00 92.19 71 ASP A CA 1
ATOM 585 C C . ASP A 1 71 ? -10.958 -7.904 19.910 1.00 92.19 71 ASP A C 1
ATOM 587 O O . ASP A 1 71 ? -10.104 -7.463 19.125 1.00 92.19 71 ASP A O 1
ATOM 591 N N . PRO A 1 72 ? -11.778 -8.919 19.558 1.00 93.06 72 PRO A N 1
ATOM 592 C CA . PRO A 1 72 ? -11.654 -9.628 18.287 1.00 93.06 72 PRO A CA 1
ATOM 593 C C . PRO A 1 72 ? -11.716 -8.709 17.065 1.00 93.06 72 PRO A C 1
ATOM 595 O O . PRO A 1 72 ? -10.961 -8.905 16.112 1.00 93.06 72 PRO A O 1
ATOM 598 N N . PHE A 1 73 ? -12.560 -7.672 17.103 1.00 93.38 73 PHE A N 1
ATOM 599 C CA . PHE A 1 73 ? -12.666 -6.718 16.004 1.00 93.38 73 PHE A CA 1
ATOM 600 C C . PHE A 1 73 ? -11.355 -5.948 15.829 1.00 93.38 73 PHE A C 1
ATOM 602 O O . PHE A 1 73 ? -10.831 -5.860 14.715 1.00 93.38 73 PHE A O 1
ATOM 609 N N . LEU A 1 74 ? -10.786 -5.432 16.924 1.00 93.62 74 LEU A N 1
ATOM 610 C CA . LEU A 1 74 ? -9.517 -4.704 16.879 1.00 93.62 74 LEU A CA 1
ATOM 611 C C . LEU A 1 74 ? -8.368 -5.607 16.417 1.00 93.62 74 LEU A C 1
ATOM 613 O O . LEU A 1 74 ? -7.573 -5.194 15.570 1.00 93.62 74 LEU A O 1
ATOM 617 N N . LYS A 1 75 ? -8.312 -6.850 16.904 1.00 94.69 75 LYS A N 1
ATOM 618 C CA . LYS A 1 75 ? -7.286 -7.830 16.522 1.00 94.69 75 LYS A CA 1
ATOM 619 C C . LYS A 1 75 ? -7.314 -8.150 15.026 1.00 94.69 75 LYS A C 1
ATOM 621 O O . LYS A 1 75 ? -6.261 -8.174 14.377 1.00 94.69 75 LYS A O 1
ATOM 626 N N . ASP A 1 76 ? -8.503 -8.334 14.457 1.00 95.44 76 ASP A N 1
ATOM 627 C CA . ASP A 1 76 ? -8.669 -8.587 13.024 1.00 95.44 76 ASP A CA 1
ATOM 628 C C . ASP A 1 76 ? -8.226 -7.386 12.180 1.00 95.44 76 ASP A C 1
ATOM 630 O O . ASP A 1 76 ? -7.542 -7.547 11.163 1.00 95.44 76 ASP A O 1
ATOM 634 N N . ARG A 1 77 ? -8.567 -6.163 12.611 1.00 96.50 77 ARG A N 1
ATOM 635 C CA . ARG A 1 77 ? -8.165 -4.931 11.913 1.00 96.50 77 ARG A CA 1
ATOM 636 C C . ARG A 1 77 ? -6.660 -4.687 11.982 1.00 96.50 77 ARG A C 1
ATOM 638 O O . ARG A 1 77 ? -6.062 -4.374 10.953 1.00 96.50 77 ARG A O 1
ATOM 645 N N . VAL A 1 78 ? -6.031 -4.912 13.135 1.00 95.25 78 VAL A N 1
ATOM 646 C CA . VAL A 1 78 ? -4.565 -4.864 13.276 1.00 95.25 78 VAL A CA 1
ATOM 647 C C . VAL A 1 78 ? -3.903 -5.877 12.341 1.00 95.25 78 VAL A C 1
ATOM 649 O O . VAL A 1 78 ? -2.999 -5.520 11.589 1.00 95.25 78 VAL A O 1
ATOM 652 N N . SER A 1 79 ? -4.402 -7.114 12.301 1.00 96.19 79 SER A N 1
ATOM 653 C CA . SER A 1 79 ? -3.873 -8.159 11.411 1.00 96.19 79 SER A CA 1
ATOM 654 C C . SER A 1 79 ? -4.012 -7.793 9.927 1.00 96.19 79 SER A C 1
ATOM 656 O O . SER A 1 79 ? -3.150 -8.109 9.106 1.00 96.19 79 SER A O 1
ATOM 658 N N . LEU A 1 80 ? -5.098 -7.115 9.550 1.00 97.50 80 LEU A N 1
ATOM 659 C CA . LEU A 1 80 ? -5.289 -6.599 8.195 1.00 97.50 80 LEU A CA 1
ATOM 660 C C . LEU A 1 80 ? -4.293 -5.475 7.862 1.00 97.50 80 LEU A C 1
ATOM 662 O O . LEU A 1 80 ? -3.688 -5.507 6.790 1.00 97.50 80 LEU A O 1
ATOM 666 N N . ILE A 1 81 ? -4.080 -4.529 8.781 1.0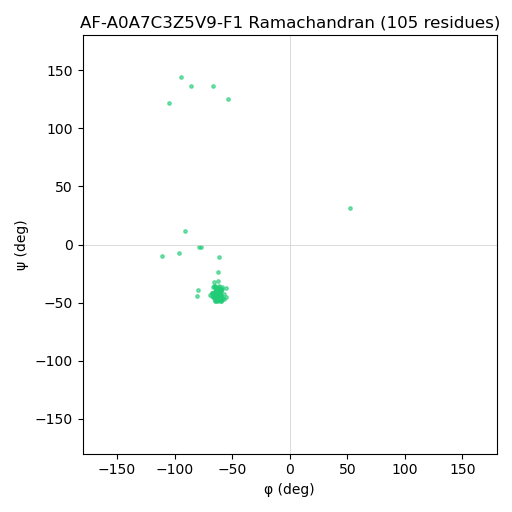0 98.12 81 ILE A N 1
ATOM 667 C CA . ILE A 1 81 ? -3.087 -3.452 8.633 1.00 98.12 81 ILE A CA 1
ATOM 668 C C . ILE A 1 81 ? -1.681 -4.029 8.446 1.00 98.12 81 ILE A C 1
ATOM 670 O O . ILE A 1 81 ? -0.975 -3.618 7.528 1.00 98.12 81 ILE A O 1
ATOM 674 N N . GLU A 1 82 ? -1.282 -5.002 9.265 1.00 97.88 82 GLU A N 1
ATOM 675 C CA . GLU A 1 82 ? 0.048 -5.620 9.182 1.00 97.88 82 GLU A CA 1
ATOM 676 C C . GLU A 1 82 ? 0.272 -6.355 7.850 1.00 97.88 82 GLU A C 1
ATOM 678 O O . GLU A 1 82 ? 1.345 -6.246 7.247 1.00 97.88 82 GLU A O 1
ATOM 683 N N . ARG A 1 83 ? -0.762 -7.016 7.308 1.00 98.38 83 ARG A N 1
ATOM 684 C CA . ARG A 1 83 ? -0.702 -7.593 5.953 1.00 98.38 83 ARG A CA 1
ATOM 685 C C . ARG A 1 83 ? -0.495 -6.523 4.882 1.00 98.38 83 ARG A C 1
ATOM 687 O O . ARG A 1 83 ? 0.366 -6.689 4.023 1.00 98.38 83 ARG A O 1
ATOM 694 N N . MET A 1 84 ? -1.240 -5.417 4.943 1.00 98.56 84 MET A N 1
ATOM 695 C CA . MET A 1 84 ? -1.081 -4.315 3.985 1.00 98.56 84 MET A CA 1
ATOM 696 C C . MET A 1 84 ? 0.295 -3.649 4.094 1.00 98.56 84 MET A C 1
ATOM 698 O O . MET A 1 84 ? 0.893 -3.328 3.072 1.00 98.56 84 MET A O 1
ATOM 702 N N . ARG A 1 85 ? 0.829 -3.473 5.309 1.00 98.38 85 ARG A N 1
ATOM 703 C CA . ARG A 1 85 ? 2.186 -2.946 5.535 1.00 98.38 85 ARG A CA 1
ATOM 704 C C . ARG A 1 85 ? 3.255 -3.849 4.935 1.00 98.38 85 ARG A C 1
ATOM 706 O O . ARG A 1 85 ? 4.146 -3.353 4.253 1.00 98.38 85 ARG A O 1
ATOM 713 N N . SER A 1 86 ? 3.133 -5.157 5.151 1.00 98.38 86 SER A N 1
ATOM 714 C CA . SER A 1 86 ? 4.050 -6.151 4.585 1.00 98.38 86 SER A CA 1
ATOM 715 C C . SER A 1 86 ? 4.032 -6.116 3.056 1.00 98.38 86 SER A C 1
ATOM 717 O O . SER A 1 86 ? 5.079 -6.133 2.415 1.00 98.38 86 SER A O 1
ATOM 719 N N . GLU A 1 87 ? 2.842 -5.995 2.468 1.00 98.44 87 GLU A N 1
ATOM 720 C CA . GLU A 1 87 ? 2.678 -5.892 1.020 1.00 98.44 87 GLU A CA 1
ATOM 721 C C . GLU A 1 87 ? 3.254 -4.585 0.453 1.00 98.44 87 GLU A C 1
ATOM 723 O O . GLU A 1 87 ? 3.932 -4.598 -0.572 1.00 98.44 87 GLU A O 1
ATOM 728 N N . ILE A 1 88 ? 3.046 -3.455 1.137 1.00 98.62 88 ILE A N 1
ATOM 729 C CA . ILE A 1 88 ? 3.667 -2.177 0.762 1.00 98.62 88 ILE A CA 1
ATOM 730 C C . ILE A 1 88 ? 5.193 -2.303 0.786 1.00 98.62 88 ILE A C 1
ATOM 732 O O . ILE A 1 88 ? 5.835 -1.909 -0.183 1.00 98.62 88 ILE A O 1
ATOM 736 N N . ALA A 1 89 ? 5.766 -2.883 1.845 1.00 98.38 89 ALA A N 1
ATOM 737 C CA . ALA A 1 89 ? 7.212 -3.063 1.963 1.00 98.38 89 ALA A CA 1
ATOM 738 C C . ALA A 1 89 ? 7.774 -3.939 0.831 1.00 98.38 89 ALA A C 1
ATOM 740 O O . ALA A 1 89 ? 8.805 -3.608 0.246 1.00 98.38 89 ALA A O 1
ATOM 741 N N . ARG A 1 90 ? 7.062 -5.012 0.464 1.00 98.44 90 ARG A N 1
ATOM 742 C CA . ARG A 1 90 ? 7.407 -5.859 -0.687 1.00 98.44 90 ARG A CA 1
ATOM 743 C C . ARG A 1 90 ? 7.424 -5.063 -1.992 1.00 98.44 90 ARG A C 1
ATOM 745 O O . ARG A 1 90 ? 8.393 -5.136 -2.739 1.00 98.44 90 ARG A O 1
ATOM 752 N N . LEU A 1 91 ? 6.379 -4.278 -2.262 1.00 98.25 91 LEU A N 1
ATOM 753 C CA . LEU A 1 91 ? 6.296 -3.450 -3.472 1.00 98.25 91 LEU A CA 1
ATOM 754 C C . LEU A 1 91 ? 7.384 -2.368 -3.513 1.00 98.25 91 LEU A C 1
ATOM 756 O O . LEU A 1 91 ? 7.919 -2.081 -4.583 1.00 98.25 91 LEU A O 1
ATOM 760 N N . GLU A 1 92 ? 7.710 -1.765 -2.368 1.00 97.88 92 GLU A N 1
ATOM 761 C CA . GLU A 1 92 ? 8.795 -0.786 -2.244 1.00 97.88 92 GLU A CA 1
ATOM 762 C C . GLU A 1 92 ? 10.162 -1.422 -2.534 1.00 97.88 92 GLU A C 1
ATOM 764 O O . GLU A 1 92 ? 10.975 -0.811 -3.233 1.00 97.88 92 GLU A O 1
ATOM 769 N N . GLU A 1 93 ? 10.394 -2.657 -2.083 1.00 97.12 93 GLU A N 1
ATOM 770 C CA . GLU A 1 93 ? 11.625 -3.390 -2.390 1.00 97.12 93 GLU A CA 1
ATOM 771 C C . GLU A 1 93 ? 11.711 -3.785 -3.866 1.00 97.12 93 GLU A C 1
ATOM 773 O O . GLU A 1 93 ? 12.724 -3.528 -4.510 1.00 97.12 93 GLU A O 1
ATOM 778 N N . GLU A 1 94 ? 10.621 -4.275 -4.461 1.00 95.94 94 GLU A N 1
ATOM 779 C CA . GLU A 1 94 ? 10.580 -4.567 -5.899 1.00 95.94 94 GLU A CA 1
ATOM 780 C C . GLU A 1 94 ? 10.884 -3.312 -6.745 1.00 95.94 94 GLU A C 1
ATOM 782 O O . GLU A 1 94 ? 11.547 -3.389 -7.781 1.00 95.94 94 GLU A O 1
ATOM 787 N N . ILE A 1 95 ? 10.429 -2.126 -6.316 1.00 96.00 95 ILE A N 1
ATOM 788 C CA . ILE A 1 95 ? 10.795 -0.854 -6.963 1.00 96.00 95 ILE A CA 1
ATO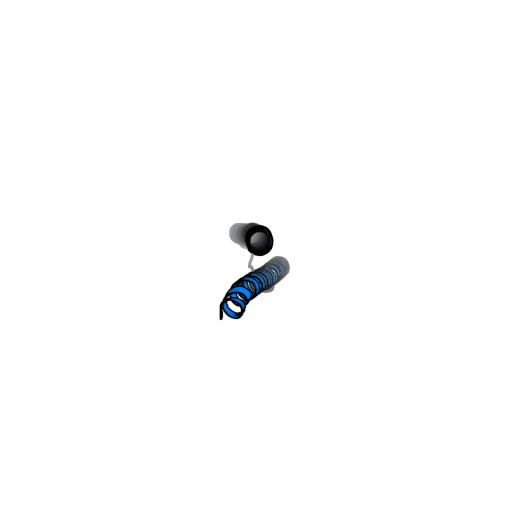M 789 C C . ILE A 1 95 ? 12.287 -0.553 -6.795 1.00 96.00 95 ILE A C 1
ATOM 791 O O . ILE A 1 95 ? 12.924 -0.103 -7.754 1.00 96.00 95 ILE A O 1
ATOM 795 N N . ARG A 1 96 ? 12.847 -0.784 -5.602 1.00 94.88 96 ARG A N 1
ATOM 796 C CA . ARG A 1 96 ? 14.273 -0.582 -5.323 1.00 94.88 96 ARG A CA 1
ATOM 797 C C . ARG A 1 96 ? 15.134 -1.463 -6.225 1.00 94.88 96 ARG A C 1
ATOM 799 O O . ARG A 1 96 ? 16.041 -0.943 -6.869 1.00 94.88 96 ARG A O 1
ATOM 806 N N . GLU A 1 97 ? 14.818 -2.749 -6.335 1.00 93.38 97 GLU A N 1
ATOM 807 C CA . GLU A 1 97 ? 15.526 -3.702 -7.198 1.00 93.38 97 GLU A CA 1
ATOM 808 C C . GLU A 1 97 ? 15.467 -3.291 -8.676 1.00 93.38 97 GLU A C 1
ATOM 810 O O . GLU A 1 97 ? 16.491 -3.277 -9.364 1.00 93.38 97 GLU A O 1
ATOM 815 N N . MET A 1 98 ? 14.291 -2.873 -9.162 1.00 90.75 98 MET A N 1
ATOM 816 C CA . MET A 1 98 ? 14.132 -2.398 -10.543 1.00 90.75 98 MET A CA 1
ATOM 817 C C . MET A 1 98 ? 14.967 -1.148 -10.847 1.00 90.75 98 MET A C 1
ATOM 819 O O . MET A 1 98 ? 15.414 -0.989 -11.983 1.00 90.75 98 MET A O 1
ATOM 823 N N . ARG A 1 99 ? 15.190 -0.279 -9.852 1.00 87.94 99 ARG A N 1
ATOM 824 C CA . ARG A 1 99 ? 16.059 0.905 -9.972 1.00 87.94 99 ARG A CA 1
ATOM 825 C C . ARG A 1 99 ? 17.544 0.557 -9.832 1.00 87.94 99 ARG A C 1
ATOM 827 O O . ARG A 1 99 ? 18.360 1.086 -10.572 1.00 87.94 99 ARG A O 1
ATOM 834 N N . LEU A 1 100 ? 17.918 -0.349 -8.929 1.00 84.06 100 LEU A N 1
ATOM 835 C CA . LEU A 1 100 ? 19.313 -0.782 -8.753 1.00 84.06 100 LEU A CA 1
ATOM 836 C C . LEU A 1 100 ? 19.852 -1.543 -9.973 1.00 84.06 100 LEU A C 1
ATOM 838 O O . LEU A 1 100 ? 21.026 -1.400 -10.313 1.00 84.06 100 LEU A O 1
ATOM 842 N N . GLY A 1 101 ? 18.994 -2.288 -10.679 1.00 70.44 101 GLY A N 1
ATOM 843 C CA . GLY A 1 101 ? 19.345 -2.947 -11.942 1.00 70.44 101 GLY A CA 1
ATOM 844 C C . GLY A 1 101 ? 19.753 -1.997 -13.082 1.00 70.44 101 GLY A C 1
ATOM 845 O O . GLY A 1 101 ? 20.245 -2.466 -14.108 1.00 70.44 101 GLY A O 1
ATOM 846 N N . GLU A 1 102 ? 19.561 -0.684 -12.922 1.00 61.03 102 GLU A N 1
ATOM 847 C CA . GLU A 1 102 ? 20.029 0.362 -13.843 1.00 61.03 102 GLU A CA 1
ATOM 848 C C . GLU A 1 102 ? 21.513 0.689 -13.628 1.00 61.03 102 GLU A C 1
ATOM 850 O O . GLU A 1 102 ? 22.287 0.704 -14.582 1.00 61.03 102 GLU A O 1
ATOM 855 N N . ILE A 1 103 ? 21.933 0.830 -12.367 1.00 57.88 103 ILE A N 1
ATOM 856 C CA . ILE A 1 103 ? 23.299 1.234 -11.996 1.00 57.88 103 ILE A CA 1
ATOM 857 C C . ILE A 1 103 ? 24.328 0.174 -12.421 1.00 57.88 103 ILE A C 1
ATOM 859 O O . ILE A 1 103 ? 25.420 0.514 -12.860 1.00 57.88 103 ILE A O 1
ATOM 863 N N . GLY A 1 104 ? 23.972 -1.113 -12.356 1.00 55.31 104 GLY A N 1
ATOM 864 C CA . GLY A 1 104 ? 24.864 -2.216 -12.740 1.00 55.31 104 GLY A CA 1
ATOM 865 C C . GLY A 1 104 ? 24.996 -2.478 -14.247 1.00 55.31 104 GLY A C 1
ATOM 866 O O . GLY A 1 104 ? 25.712 -3.401 -14.622 1.00 55.31 104 GLY A O 1
ATOM 867 N N . ARG A 1 105 ? 24.284 -1.739 -15.114 1.00 52.62 105 ARG A N 1
ATOM 868 C CA . ARG A 1 105 ? 24.374 -1.875 -16.587 1.00 52.62 105 ARG A CA 1
ATOM 869 C C . ARG A 1 105 ? 25.019 -0.674 -17.279 1.00 52.62 105 ARG A C 1
ATOM 871 O O . ARG A 1 105 ? 25.286 -0.752 -18.476 1.00 52.62 105 ARG A O 1
ATOM 878 N N . GLU A 1 106 ? 25.234 0.418 -16.551 1.00 50.25 106 GLU A N 1
ATOM 879 C CA . GLU A 1 106 ? 25.906 1.627 -17.047 1.00 50.25 106 GLU A CA 1
ATOM 880 C C . GLU A 1 106 ? 27.412 1.669 -16.710 1.00 50.25 106 GLU A C 1
ATOM 882 O O . GLU A 1 106 ? 28.116 2.538 -17.224 1.00 50.25 106 GLU A O 1
ATOM 887 N N . THR A 1 107 ? 27.914 0.720 -15.905 1.00 44.12 107 THR A N 1
ATOM 888 C CA . THR A 1 107 ? 29.348 0.460 -15.644 1.00 44.12 107 THR A CA 1
ATOM 889 C C . THR A 1 107 ? 29.845 -0.757 -16.405 1.00 44.12 107 THR A C 1
ATOM 891 O O . THR A 1 107 ? 30.951 -0.682 -16.981 1.00 44.12 107 THR A O 1
#

Mean predicted aligned error: 7.4 Å

Solvent-accessible surface area (backbone atoms only — not comparable to full-atom values): 5948 Å² total; per-residue (Å²): 113,65,69,62,52,50,54,50,52,5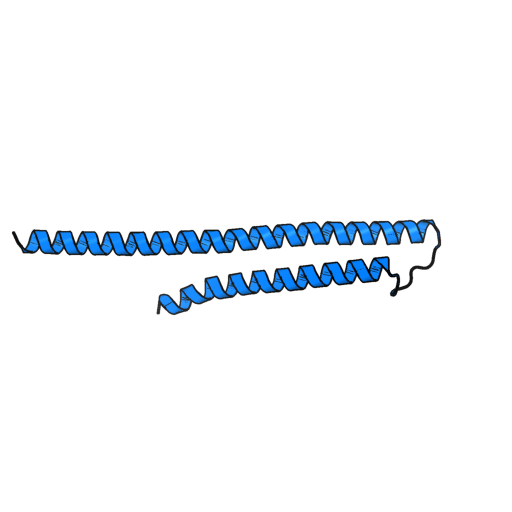2,50,51,48,53,53,49,55,51,50,54,50,51,52,52,50,54,55,49,52,53,53,47,50,51,47,53,52,49,41,55,50,49,53,56,51,45,53,49,53,54,50,52,53,51,51,55,53,51,52,31,54,76,68,70,46,89,82,59,90,78,35,68,69,60,46,53,51,51,54,50,46,53,52,48,51,52,50,40,53,50,49,55,48,56,45,48,53,64,55,51,63,51,66,74,71,78,114

Foldseek 3Di:
DVVVVVVVVVVVVVVVVVVVVVVVVVVLVVVLVVLVVVLVVLVVVLVVLVVVVVVVVVVCVVVVHDDDPVPVSNVVSVVSNVVSVVSSVVSVVVSVVSVVVVVVVVD

Nearest PDB structures (foldseek):
  2efl-assembly1_A-2  TM=6.441E-01  e=8.164E+00  Homo sapiens